Protein AF-A0A6L6XJ07-F1 (afdb_monomer_lite)

Organism: NCBI:txid166486

Structure (mmCIF, N/CA/C/O backbone):
data_AF-A0A6L6XJ07-F1
#
_entry.id   AF-A0A6L6XJ07-F1
#
loop_
_atom_site.group_PDB
_atom_site.id
_atom_site.type_symbol
_atom_site.label_atom_id
_atom_site.label_alt_id
_atom_site.label_comp_id
_atom_site.label_asym_id
_atom_site.label_entity_id
_atom_site.label_seq_id
_atom_site.pdbx_PDB_ins_code
_atom_site.Cartn_x
_atom_site.Cartn_y
_atom_site.Cartn_z
_atom_site.occupancy
_atom_site.B_iso_or_equiv
_atom_site.auth_seq_id
_atom_site.auth_comp_id
_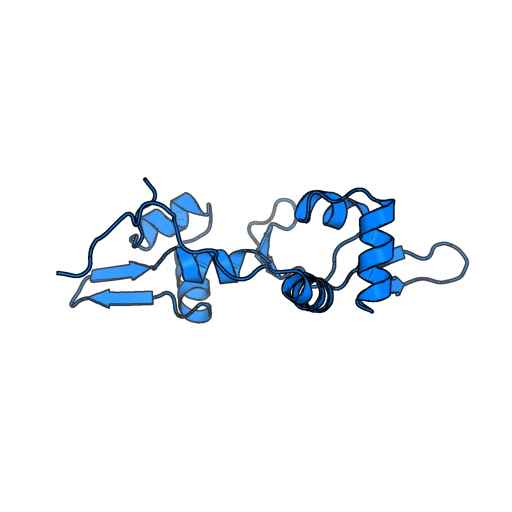atom_site.auth_asym_id
_atom_site.auth_atom_id
_atom_site.pdbx_PDB_model_num
ATOM 1 N N . MET A 1 1 ? 0.645 4.951 22.969 1.00 47.75 1 MET A N 1
ATOM 2 C CA . MET A 1 1 ? 0.101 3.607 22.674 1.00 47.75 1 MET A CA 1
ATOM 3 C C . MET A 1 1 ? -1.119 3.799 21.788 1.00 47.75 1 MET A C 1
ATOM 5 O O . MET A 1 1 ? -1.994 4.566 22.173 1.00 47.75 1 MET A O 1
ATOM 9 N N . MET A 1 2 ? -1.141 3.220 20.587 1.00 60.59 2 MET A N 1
ATOM 10 C CA . MET A 1 2 ? -2.255 3.415 19.653 1.00 60.59 2 MET A CA 1
ATOM 11 C C . MET A 1 2 ? -3.477 2.627 20.133 1.00 60.59 2 MET A C 1
ATOM 13 O O . MET A 1 2 ? -3.365 1.447 20.470 1.00 60.59 2 MET A O 1
ATOM 17 N N . LYS A 1 3 ? -4.639 3.283 20.208 1.00 82.69 3 LYS A N 1
ATOM 18 C CA . LYS A 1 3 ? -5.893 2.615 20.566 1.00 82.69 3 LYS A CA 1
ATOM 19 C C . LYS A 1 3 ? -6.243 1.615 19.461 1.00 82.69 3 LYS A C 1
ATOM 21 O O . LYS A 1 3 ? -6.304 1.984 18.295 1.00 82.69 3 LYS A O 1
ATOM 26 N N . ARG A 1 4 ? -6.499 0.354 19.825 1.00 87.62 4 ARG A N 1
ATOM 27 C CA . ARG A 1 4 ? -6.880 -0.701 18.862 1.00 87.62 4 ARG A CA 1
ATOM 28 C C . ARG A 1 4 ? -8.246 -0.450 18.217 1.00 87.62 4 ARG A C 1
ATOM 30 O O . ARG A 1 4 ? -8.471 -0.869 17.086 1.00 87.62 4 ARG A O 1
ATOM 37 N N . PHE A 1 5 ? -9.131 0.230 18.944 1.00 91.44 5 PHE A N 1
ATOM 38 C CA . PHE A 1 5 ? -10.464 0.618 18.505 1.00 91.44 5 PHE A CA 1
ATOM 39 C C . PHE A 1 5 ? -10.660 2.111 18.731 1.00 91.44 5 PHE A C 1
ATOM 41 O O . PHE A 1 5 ? -10.338 2.620 19.806 1.00 91.44 5 PHE A O 1
ATOM 48 N N . VAL A 1 6 ? -11.223 2.792 17.741 1.00 93.06 6 VAL A N 1
ATOM 49 C CA . VAL A 1 6 ? -11.496 4.234 17.792 1.00 93.06 6 VAL A CA 1
ATOM 50 C C . VAL A 1 6 ? -12.918 4.528 17.332 1.00 93.06 6 VAL A C 1
ATOM 52 O O . VAL A 1 6 ? -13.528 3.734 16.612 1.00 93.06 6 VAL A O 1
ATOM 55 N N . ARG A 1 7 ? -13.462 5.676 17.742 1.00 92.56 7 ARG A N 1
ATOM 56 C CA . ARG A 1 7 ? -14.727 6.186 17.188 1.00 92.56 7 ARG A CA 1
ATOM 57 C C . ARG A 1 7 ? -14.507 6.721 15.771 1.00 92.56 7 ARG A C 1
ATOM 59 O O . ARG A 1 7 ? -13.379 7.009 15.385 1.00 92.56 7 ARG A O 1
ATOM 66 N N . TYR A 1 8 ? -15.588 6.869 15.010 1.00 91.25 8 TYR A N 1
ATOM 67 C CA . TYR A 1 8 ? -15.529 7.324 13.615 1.00 91.25 8 TYR A CA 1
ATOM 68 C C . TYR A 1 8 ? -14.881 8.703 13.477 1.00 91.25 8 TYR A C 1
ATOM 70 O O . TYR A 1 8 ? -13.982 8.867 12.661 1.00 91.25 8 TYR A O 1
ATOM 78 N N . GLU A 1 9 ? -15.265 9.646 14.334 1.00 90.31 9 GLU A N 1
ATOM 79 C CA . GLU A 1 9 ? -14.695 10.995 14.373 1.00 90.31 9 GLU A CA 1
ATOM 80 C C . GLU A 1 9 ? -13.186 10.987 14.681 1.00 90.31 9 GLU A C 1
ATOM 82 O O . GLU A 1 9 ? -12.403 11.649 14.005 1.00 90.31 9 GLU A O 1
ATOM 87 N N . GLU A 1 10 ? -12.752 10.169 15.646 1.00 90.38 10 GLU A N 1
ATOM 88 C CA . GLU A 1 10 ? -11.333 10.031 16.006 1.00 90.38 10 GLU A CA 1
ATOM 89 C C . GLU A 1 10 ? -10.529 9.394 14.857 1.00 90.38 10 GLU A C 1
ATOM 91 O O . GLU A 1 10 ? -9.417 9.830 14.562 1.00 90.38 10 GLU A O 1
ATOM 96 N N . ALA A 1 11 ? -11.110 8.421 14.142 1.00 88.44 11 ALA A N 1
ATOM 97 C CA . ALA A 1 11 ? -10.506 7.847 12.940 1.00 88.44 11 ALA A CA 1
ATOM 98 C C . ALA A 1 11 ? -10.403 8.878 11.801 1.00 88.44 11 ALA A C 1
ATOM 100 O O . ALA A 1 11 ? -9.357 9.001 11.168 1.00 88.44 11 ALA A O 1
ATOM 101 N N . ALA A 1 12 ? -11.466 9.645 11.552 1.00 88.69 12 ALA A N 1
ATOM 102 C CA . ALA A 1 12 ? -11.503 10.683 10.523 1.00 88.69 12 ALA A CA 1
ATOM 103 C C . ALA A 1 12 ? -10.404 11.737 10.745 1.00 88.69 12 ALA A C 1
ATOM 105 O O . ALA A 1 12 ? -9.657 12.067 9.821 1.00 88.69 12 ALA A O 1
ATOM 106 N N . GLN A 1 13 ? -10.247 12.195 11.991 1.00 87.38 13 GLN A N 1
ATOM 107 C CA . GLN A 1 13 ? -9.188 13.123 12.388 1.00 87.38 13 GLN A CA 1
ATOM 108 C C . GLN A 1 13 ? -7.794 12.516 12.205 1.00 87.38 13 GLN A C 1
ATOM 110 O O . GLN A 1 13 ? -6.920 13.167 11.634 1.00 87.38 13 GLN A O 1
ATOM 115 N N . TYR A 1 14 ? -7.595 11.267 12.636 1.00 84.88 14 TYR A N 1
ATOM 116 C CA . TYR A 1 14 ? -6.306 10.581 12.533 1.00 84.88 14 TYR A CA 1
ATOM 117 C C . TYR A 1 14 ? -5.835 10.419 11.081 1.00 84.88 14 TYR A C 1
ATOM 119 O O . TYR A 1 14 ? -4.694 10.741 10.756 1.00 84.88 14 TYR A O 1
ATOM 127 N N . PHE A 1 15 ? -6.723 9.971 10.190 1.00 81.56 15 PHE A N 1
ATOM 128 C CA . PHE A 1 15 ? -6.400 9.778 8.773 1.00 81.56 15 PHE A CA 1
ATOM 129 C C . PHE A 1 15 ? -6.515 11.068 7.941 1.00 81.56 15 PHE A C 1
ATOM 131 O O . PHE A 1 15 ? -6.153 11.073 6.762 1.00 81.56 15 PHE A O 1
ATOM 138 N N . GLY A 1 16 ? -7.011 12.164 8.527 1.00 84.62 16 GLY A N 1
ATOM 139 C CA . GLY A 1 16 ? -7.206 13.442 7.842 1.00 84.62 16 GLY A CA 1
ATOM 140 C C . GLY A 1 16 ? -8.198 13.354 6.677 1.00 84.62 16 GLY A C 1
ATOM 141 O O . GLY A 1 16 ? -7.986 13.989 5.637 1.00 84.62 16 GLY A O 1
ATOM 142 N N . ILE A 1 17 ? -9.246 12.538 6.823 1.00 84.50 17 ILE A N 1
ATOM 143 C CA . ILE A 1 17 ? -10.290 12.332 5.811 1.00 84.50 17 ILE A CA 1
ATOM 144 C C . ILE A 1 17 ? -11.687 12.516 6.396 1.00 84.50 17 ILE A C 1
ATOM 146 O O . ILE A 1 17 ? -11.877 12.455 7.602 1.00 84.50 17 ILE A O 1
ATOM 150 N N . ASP A 1 18 ? -12.668 12.733 5.521 1.00 88.69 18 ASP A N 1
ATOM 151 C CA . ASP A 1 18 ? -14.070 12.885 5.910 1.00 88.69 18 ASP A CA 1
ATOM 152 C C . ASP A 1 18 ? -14.620 11.639 6.629 1.00 88.69 18 ASP A C 1
ATOM 154 O O . ASP A 1 18 ? -14.283 10.504 6.273 1.00 88.69 18 ASP A O 1
ATOM 158 N N . GLU A 1 19 ? -15.510 11.843 7.605 1.00 87.81 19 GLU A N 1
ATOM 159 C CA . GLU A 1 19 ? -16.090 10.753 8.397 1.00 87.81 19 GLU A CA 1
ATOM 160 C C . GLU A 1 19 ? -16.918 9.781 7.537 1.00 87.81 19 GLU A C 1
ATOM 162 O O . GLU A 1 19 ? -16.866 8.563 7.711 1.00 87.81 19 GLU A O 1
ATOM 167 N N . THR A 1 20 ? -17.634 10.278 6.530 1.00 89.75 20 THR A N 1
ATOM 168 C CA . THR A 1 20 ? -18.376 9.414 5.599 1.00 89.75 20 THR A CA 1
ATOM 169 C C . THR A 1 20 ? -17.422 8.480 4.862 1.00 89.75 20 THR A C 1
ATOM 171 O O . THR A 1 20 ? -17.708 7.296 4.658 1.00 89.75 20 THR A O 1
ATOM 174 N N . LEU A 1 21 ? -16.260 9.013 4.486 1.00 87.00 21 LEU A N 1
ATOM 175 C CA . LEU A 1 21 ? -15.250 8.293 3.732 1.00 87.00 21 LEU A CA 1
ATOM 176 C C . LEU A 1 21 ? -14.511 7.268 4.604 1.00 87.00 21 LEU A C 1
ATOM 178 O O . LEU A 1 21 ? -14.326 6.132 4.164 1.00 87.00 21 LEU A O 1
ATOM 182 N N . ILE A 1 22 ? -14.155 7.616 5.849 1.00 90.19 22 ILE A N 1
ATOM 183 C CA . ILE A 1 22 ? -13.524 6.660 6.773 1.00 90.19 22 ILE A CA 1
ATOM 184 C C . ILE A 1 22 ? -14.462 5.498 7.097 1.00 90.19 22 ILE A C 1
ATOM 186 O O . ILE A 1 22 ? -14.027 4.350 7.132 1.00 90.19 22 ILE A O 1
ATOM 190 N N . VAL A 1 23 ? -15.763 5.763 7.251 1.00 91.00 23 VAL A N 1
ATOM 191 C CA . VAL A 1 23 ? -16.763 4.714 7.483 1.00 91.00 23 VAL A CA 1
ATOM 192 C C . VAL A 1 23 ? -16.909 3.814 6.259 1.00 91.00 23 VAL A C 1
ATOM 194 O O . VAL A 1 23 ? -17.028 2.598 6.411 1.00 91.00 23 VAL A O 1
ATOM 197 N N . ALA A 1 24 ? -16.883 4.371 5.046 1.00 88.94 24 ALA A N 1
ATOM 198 C CA . ALA A 1 24 ? -16.917 3.578 3.819 1.00 88.94 24 ALA A CA 1
ATOM 199 C C . ALA A 1 24 ? -15.694 2.650 3.704 1.00 88.94 24 ALA A C 1
ATOM 201 O O . ALA A 1 24 ? -15.860 1.459 3.433 1.00 88.94 24 ALA A O 1
ATOM 202 N N . TYR A 1 25 ? -14.487 3.155 3.978 1.00 88.62 25 TYR A N 1
ATOM 203 C CA . TYR A 1 25 ? -13.275 2.330 3.983 1.00 88.62 25 TYR A CA 1
ATOM 204 C C . TYR A 1 25 ? -13.273 1.295 5.097 1.00 88.62 25 TYR A C 1
ATOM 206 O O . TYR A 1 25 ? -12.959 0.140 4.838 1.00 88.62 25 TYR A O 1
ATOM 214 N N . ALA A 1 26 ? -13.700 1.657 6.306 1.00 90.44 26 ALA A N 1
ATOM 215 C CA . ALA A 1 26 ? -13.804 0.710 7.406 1.00 90.44 26 ALA A CA 1
ATOM 216 C C . ALA A 1 26 ? -14.793 -0.420 7.093 1.00 90.44 26 ALA A C 1
ATOM 218 O O . ALA A 1 26 ? -14.529 -1.570 7.431 1.00 90.44 26 ALA A O 1
ATOM 219 N N . LYS A 1 27 ? -15.910 -0.127 6.412 1.00 90.06 27 LYS A N 1
ATOM 220 C CA . LYS A 1 27 ? -16.837 -1.165 5.933 1.00 90.06 27 LYS A CA 1
ATOM 221 C C . LYS A 1 27 ? -16.179 -2.074 4.896 1.00 90.06 27 LYS A C 1
ATOM 223 O O . LYS A 1 27 ? -16.293 -3.287 5.019 1.00 90.06 27 LYS A O 1
ATOM 228 N N . ALA A 1 28 ? -15.483 -1.503 3.912 1.00 86.38 28 ALA A N 1
ATOM 229 C CA . ALA A 1 28 ? -14.779 -2.271 2.882 1.00 86.38 28 ALA A CA 1
ATOM 230 C C . ALA A 1 28 ? -13.660 -3.153 3.466 1.00 86.38 28 ALA A C 1
ATOM 232 O O . ALA A 1 28 ? -13.464 -4.277 3.020 1.00 86.38 28 ALA A O 1
ATOM 233 N N . ALA A 1 29 ? -12.979 -2.663 4.501 1.00 87.94 29 ALA A N 1
ATOM 234 C CA . ALA A 1 29 ? -11.929 -3.367 5.227 1.00 87.94 29 ALA A CA 1
ATOM 235 C C . ALA A 1 29 ? -12.452 -4.423 6.221 1.00 87.94 29 ALA A C 1
ATOM 237 O O . ALA A 1 29 ? -11.655 -5.092 6.872 1.00 87.94 29 ALA A O 1
ATOM 238 N N . GLY A 1 30 ? -13.774 -4.536 6.421 1.00 91.06 30 GLY A N 1
ATOM 239 C CA . GLY A 1 30 ? -14.341 -5.385 7.477 1.00 91.06 30 GLY A CA 1
ATOM 240 C C . GLY A 1 30 ? -13.961 -4.932 8.896 1.00 91.06 30 GLY A C 1
ATOM 241 O O . GLY A 1 30 ? -13.959 -5.729 9.829 1.00 91.06 30 GLY A O 1
ATOM 242 N N . ALA A 1 31 ? -13.625 -3.653 9.067 1.00 93.06 31 ALA A N 1
ATOM 243 C CA . ALA A 1 31 ? -13.059 -3.082 10.285 1.00 93.06 31 ALA A CA 1
ATOM 244 C C . ALA A 1 31 ? -14.103 -2.457 11.231 1.00 93.06 31 ALA A C 1
ATOM 246 O O . ALA A 1 31 ? -13.730 -1.897 12.263 1.00 93.06 31 ALA A O 1
ATOM 247 N N . VAL A 1 32 ? -15.396 -2.491 10.889 1.00 92.81 32 VAL A N 1
ATOM 248 C CA . VAL A 1 32 ? -16.470 -1.873 11.686 1.00 92.81 32 VAL A CA 1
ATOM 249 C C . VAL A 1 32 ? -16.966 -2.828 12.767 1.00 92.81 32 VAL A C 1
ATOM 251 O O . VAL A 1 32 ? -17.415 -3.931 12.474 1.00 92.81 32 VAL A O 1
ATOM 254 N N . TYR A 1 33 ? -16.967 -2.357 14.013 1.00 90.12 33 TYR A N 1
ATOM 255 C CA . TYR A 1 33 ? -17.469 -3.086 15.173 1.00 90.12 33 TYR A CA 1
ATOM 256 C C . TYR A 1 33 ? -18.610 -2.307 15.822 1.00 90.12 33 TYR A C 1
ATOM 258 O O . TYR A 1 33 ? -18.477 -1.122 16.135 1.00 90.12 33 TYR A O 1
ATOM 266 N N . GLN A 1 34 ? -19.734 -2.982 16.055 1.00 86.69 34 GLN A N 1
ATOM 267 C CA . GLN A 1 34 ? -20.870 -2.419 16.776 1.00 86.69 34 GLN A CA 1
ATOM 268 C C . GLN A 1 34 ? -21.044 -3.146 18.108 1.00 86.69 34 GLN A C 1
ATOM 270 O O . GLN A 1 34 ? -21.344 -4.336 18.139 1.00 86.69 34 GLN A O 1
ATOM 275 N N . LEU A 1 35 ? -20.876 -2.418 19.212 1.00 82.00 35 LEU A N 1
ATOM 276 C CA . LEU A 1 35 ? -21.169 -2.898 20.560 1.00 82.00 35 LEU A CA 1
ATOM 277 C C . LEU A 1 35 ? -22.389 -2.138 21.081 1.00 82.00 35 LEU A C 1
ATOM 279 O O . LEU A 1 35 ? -22.286 -0.979 21.487 1.00 82.00 35 LEU A O 1
ATOM 283 N N . SER A 1 36 ? -23.558 -2.786 21.066 1.00 85.44 36 SER A N 1
ATOM 284 C CA . SER A 1 36 ? -24.835 -2.167 21.447 1.00 85.44 36 SER A CA 1
ATOM 285 C C . SER A 1 36 ? -25.104 -0.881 20.636 1.00 85.44 36 SER A C 1
ATOM 287 O O . SER A 1 36 ? -25.321 -0.954 19.422 1.00 85.44 36 SER A O 1
ATOM 289 N N . LYS A 1 37 ? -25.058 0.296 21.279 1.00 80.94 37 LYS A N 1
ATOM 290 C CA . LYS A 1 37 ? -25.228 1.626 20.663 1.00 80.94 37 LYS A CA 1
ATOM 291 C C . LYS A 1 37 ? -23.911 2.298 20.246 1.00 80.94 37 LYS A C 1
ATOM 293 O O . LYS A 1 37 ? -23.941 3.389 19.682 1.00 80.94 37 LYS A O 1
ATOM 298 N N . ILE A 1 38 ? -22.760 1.688 20.527 1.00 81.69 38 ILE A N 1
ATOM 299 C CA . ILE A 1 38 ? -21.434 2.252 20.246 1.00 81.69 38 ILE A CA 1
ATOM 300 C C . ILE A 1 38 ? -20.902 1.658 18.940 1.00 81.69 38 ILE A C 1
ATOM 302 O O . ILE A 1 38 ? -20.900 0.441 18.760 1.00 81.69 38 ILE A O 1
ATOM 306 N N . ARG A 1 39 ? -20.432 2.522 18.036 1.00 86.25 39 ARG A N 1
ATOM 307 C CA . ARG A 1 39 ? -19.778 2.132 16.781 1.00 86.25 39 ARG A CA 1
ATOM 308 C C . ARG A 1 39 ? -18.297 2.476 16.847 1.00 86.25 39 ARG A C 1
ATOM 310 O O . ARG A 1 39 ? -17.941 3.596 17.215 1.00 86.25 39 ARG A O 1
ATOM 317 N N . LEU A 1 40 ? -17.463 1.501 16.516 1.00 92.50 40 LEU A N 1
ATOM 318 C CA . LEU A 1 40 ? -16.011 1.580 16.577 1.00 92.50 40 LEU A CA 1
ATOM 319 C C . LEU A 1 40 ? -15.404 1.070 15.272 1.00 92.50 40 LEU A C 1
ATOM 321 O O . LEU A 1 40 ? -16.011 0.273 14.557 1.00 92.50 40 LEU A O 1
ATOM 325 N N . ILE A 1 41 ? -14.185 1.511 14.990 1.00 92.88 41 ILE A N 1
ATOM 326 C CA . ILE A 1 41 ? -13.345 1.000 13.910 1.00 92.88 41 ILE A CA 1
ATOM 327 C C . ILE A 1 41 ? -12.121 0.352 14.543 1.00 92.88 41 ILE A C 1
ATOM 329 O O . ILE A 1 41 ? -11.444 0.986 15.356 1.00 92.88 41 ILE A O 1
ATOM 333 N N . LYS A 1 42 ? -11.840 -0.902 14.181 1.00 93.06 42 LYS A N 1
ATOM 334 C CA . LYS A 1 42 ? -10.565 -1.548 14.501 1.00 93.06 42 LYS A CA 1
ATOM 335 C C . LYS A 1 42 ? -9.500 -0.991 13.557 1.00 93.06 42 LYS A C 1
ATOM 337 O O . LYS A 1 42 ? -9.664 -1.070 12.345 1.00 93.06 42 LYS A O 1
ATOM 342 N N . ILE A 1 43 ? -8.436 -0.417 14.111 1.00 88.94 43 ILE A N 1
ATOM 343 C CA . ILE A 1 43 ? -7.449 0.334 13.321 1.00 88.94 43 ILE A CA 1
ATOM 344 C C . ILE A 1 43 ? -6.649 -0.570 12.376 1.00 88.94 43 ILE A C 1
ATOM 346 O O . ILE A 1 43 ? -6.542 -0.257 11.201 1.00 88.94 43 ILE A O 1
ATOM 350 N N . GLU A 1 44 ? -6.164 -1.715 12.855 1.00 88.69 44 GLU A N 1
ATOM 351 C CA . GLU A 1 44 ? -5.270 -2.607 12.096 1.00 88.69 44 GLU A CA 1
ATOM 352 C C . GLU A 1 44 ? -5.841 -3.038 10.719 1.00 88.69 44 GLU A C 1
ATOM 354 O O . GLU A 1 44 ? -5.202 -2.743 9.711 1.00 88.69 44 GLU A O 1
ATOM 359 N N . PRO A 1 45 ? -7.060 -3.613 10.598 1.00 86.50 45 PRO A N 1
ATOM 360 C CA . PRO A 1 45 ? -7.599 -3.976 9.281 1.00 86.50 45 PRO A CA 1
ATOM 361 C C . PRO A 1 45 ? -7.842 -2.770 8.366 1.00 86.50 45 PRO A C 1
ATOM 363 O O . PRO A 1 45 ? -7.753 -2.877 7.143 1.00 86.50 45 PRO A O 1
ATOM 366 N N . LEU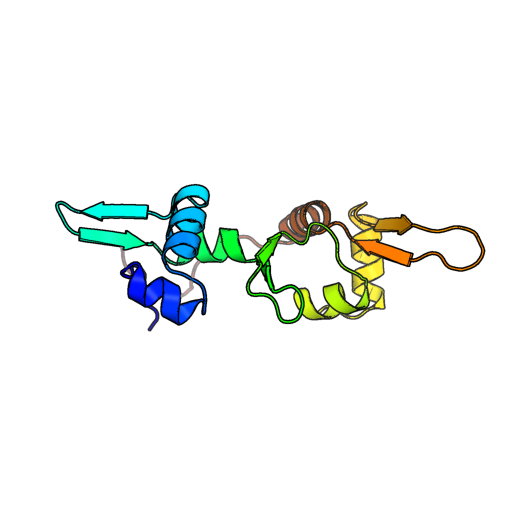 A 1 46 ? -8.169 -1.614 8.950 1.00 87.81 46 LEU A N 1
ATOM 367 C CA . LEU A 1 46 ? -8.348 -0.382 8.194 1.00 87.81 46 LEU A CA 1
ATOM 368 C C . LEU A 1 46 ? -7.006 0.126 7.651 1.00 87.81 46 LEU A C 1
ATOM 370 O O . LEU A 1 46 ? -6.940 0.491 6.482 1.00 87.81 46 LEU A O 1
ATOM 374 N N . GLU A 1 47 ? -5.941 0.123 8.451 1.00 84.44 47 GLU A N 1
ATOM 375 C CA . GLU A 1 47 ? -4.590 0.487 8.007 1.00 84.44 47 GLU A CA 1
ATOM 376 C C . GLU A 1 47 ? -4.100 -0.440 6.896 1.00 84.44 47 GLU A C 1
ATOM 378 O O . GLU A 1 47 ? -3.636 0.043 5.861 1.00 84.44 47 GLU A O 1
ATOM 383 N N . ASP A 1 48 ? -4.294 -1.750 7.052 1.00 83.19 48 ASP A N 1
ATOM 384 C CA . ASP A 1 48 ? -3.945 -2.735 6.028 1.00 83.19 48 ASP A CA 1
ATOM 385 C C . ASP A 1 48 ? -4.686 -2.493 4.710 1.00 83.19 48 ASP A C 1
ATOM 387 O O . ASP A 1 48 ? -4.104 -2.610 3.630 1.00 83.19 48 ASP A O 1
ATOM 391 N N . TYR A 1 49 ? -5.962 -2.109 4.777 1.00 83.31 49 TYR A N 1
ATOM 392 C CA . TYR A 1 49 ? -6.742 -1.740 3.599 1.00 83.31 49 TYR A CA 1
ATOM 393 C C . TYR A 1 49 ? -6.268 -0.413 2.984 1.00 83.31 49 TYR A C 1
ATOM 395 O O . TYR A 1 49 ? -6.188 -0.261 1.761 1.00 83.31 49 TYR A O 1
ATOM 403 N N . MET A 1 50 ? -5.931 0.563 3.829 1.00 79.81 50 MET A N 1
ATOM 404 C CA . MET A 1 50 ? -5.523 1.901 3.411 1.00 79.81 50 MET A CA 1
ATOM 405 C C . MET A 1 50 ? -4.056 1.988 2.970 1.00 79.81 50 MET A C 1
ATOM 407 O O . MET A 1 50 ? -3.697 2.978 2.336 1.00 79.81 50 MET A O 1
ATOM 411 N N . LYS A 1 51 ? -3.216 0.969 3.207 1.00 75.69 51 LYS A N 1
ATOM 412 C CA . LYS A 1 51 ? -1.776 0.991 2.870 1.00 75.69 51 LYS A CA 1
ATOM 413 C C . LYS A 1 51 ? -1.482 1.293 1.395 1.00 75.69 51 LYS A C 1
ATOM 415 O O . LYS A 1 51 ? -0.452 1.877 1.069 1.00 75.69 51 LYS A O 1
ATOM 420 N N . HIS A 1 52 ? -2.410 0.952 0.497 1.00 66.44 52 HIS A N 1
ATOM 421 C CA . HIS A 1 52 ? -2.304 1.229 -0.941 1.00 66.44 52 HIS A CA 1
ATOM 422 C C . HIS A 1 52 ? -3.087 2.469 -1.402 1.00 66.44 52 HIS A C 1
ATOM 424 O O . HIS A 1 52 ? -3.058 2.816 -2.589 1.00 66.44 52 HIS A O 1
ATOM 430 N N . LEU A 1 53 ? -3.798 3.145 -0.497 1.00 68.44 53 LEU A N 1
ATOM 431 C CA . LEU A 1 53 ? -4.526 4.374 -0.783 1.00 68.44 53 LEU A CA 1
ATOM 432 C C . LEU A 1 53 ? -3.579 5.568 -0.673 1.00 68.44 53 LEU A C 1
ATOM 434 O O . LEU A 1 53 ? -3.102 5.921 0.398 1.00 68.44 53 LEU A O 1
ATOM 438 N N . THR A 1 54 ? -3.325 6.230 -1.797 1.00 62.81 54 THR A N 1
ATOM 439 C CA . THR A 1 54 ? -2.487 7.435 -1.841 1.00 62.81 54 THR A CA 1
ATOM 440 C C . THR A 1 54 ? -3.335 8.651 -2.174 1.00 62.81 54 THR A C 1
ATOM 442 O O . THR A 1 54 ? -4.213 8.604 -3.041 1.00 62.81 54 THR A O 1
ATOM 445 N N . LYS A 1 55 ? -3.069 9.764 -1.485 1.00 61.16 55 LYS A N 1
ATOM 446 C CA . LYS A 1 55 ? -3.724 11.047 -1.749 1.00 61.16 55 LYS A CA 1
ATOM 447 C C . LYS A 1 55 ? -3.220 11.613 -3.074 1.00 61.16 55 LYS A C 1
ATOM 449 O O . LYS A 1 55 ? -2.013 11.736 -3.282 1.00 61.16 55 LYS A O 1
ATOM 454 N N . VAL A 1 56 ? -4.133 11.955 -3.980 1.00 54.03 56 VAL A N 1
ATOM 455 C CA . VAL A 1 56 ? -3.766 12.478 -5.303 1.00 54.03 56 VAL A CA 1
ATOM 456 C C . VAL A 1 56 ? -3.813 14.005 -5.319 1.00 54.03 56 VAL A C 1
ATOM 458 O O . VAL A 1 56 ? -4.880 14.627 -5.292 1.00 54.03 56 VAL A O 1
ATOM 461 N N . GLY A 1 57 ? -2.628 14.615 -5.423 1.00 60.28 57 GLY A N 1
ATOM 462 C CA . GLY A 1 57 ? -2.459 16.060 -5.584 1.00 60.28 57 GLY A CA 1
ATOM 463 C C . GLY A 1 57 ? -3.018 16.868 -4.407 1.00 60.28 57 GLY A C 1
ATOM 464 O O . GLY A 1 57 ? -2.861 16.492 -3.250 1.00 60.28 57 GLY A O 1
ATOM 465 N N . ARG A 1 58 ? -3.680 17.995 -4.705 1.00 51.41 58 ARG A N 1
ATOM 466 C CA . ARG A 1 58 ? -4.352 18.845 -3.699 1.00 51.41 58 ARG A CA 1
ATOM 467 C C . ARG A 1 58 ? -5.746 18.343 -3.300 1.00 51.41 58 ARG A C 1
ATOM 469 O O . ARG A 1 58 ? -6.350 18.905 -2.394 1.00 51.41 58 ARG A O 1
ATOM 476 N N . SER A 1 59 ? -6.271 17.315 -3.968 1.00 53.16 59 SER A N 1
ATOM 477 C CA . SER A 1 59 ? -7.602 16.781 -3.667 1.00 53.16 59 SER A CA 1
ATOM 478 C C . SER A 1 59 ? -7.543 15.772 -2.516 1.00 53.16 59 SER A C 1
ATOM 480 O O . SER A 1 59 ? -6.563 15.048 -2.364 1.00 53.16 59 SER A O 1
ATOM 482 N N . SER A 1 60 ? -8.602 15.687 -1.709 1.00 55.41 60 SER A N 1
ATOM 483 C CA . SER A 1 60 ? -8.778 14.661 -0.666 1.00 55.41 60 SER A CA 1
ATOM 484 C C . SER A 1 60 ? -9.115 13.271 -1.225 1.00 55.41 60 SER A C 1
ATOM 486 O O . SER A 1 60 ? -9.411 12.355 -0.462 1.00 55.41 60 SER A O 1
ATOM 488 N N . LYS A 1 61 ? -9.067 13.084 -2.552 1.00 57.72 61 LYS A N 1
ATOM 489 C CA . LYS A 1 61 ? -9.334 11.791 -3.180 1.00 57.72 61 LYS A CA 1
ATOM 490 C C . LYS A 1 61 ? -8.167 10.845 -2.912 1.00 57.72 61 LYS A C 1
ATOM 492 O O . LYS A 1 61 ? -7.039 11.074 -3.357 1.00 57.72 61 LYS A O 1
ATOM 497 N N . LEU A 1 62 ? -8.475 9.779 -2.188 1.00 60.84 62 LEU A N 1
ATOM 498 C CA . LEU A 1 62 ? -7.609 8.629 -1.998 1.00 60.84 62 LEU A CA 1
ATOM 499 C C . LEU A 1 62 ? -7.855 7.653 -3.149 1.00 60.84 62 LEU A C 1
ATOM 501 O O . LEU A 1 62 ? -8.984 7.222 -3.369 1.00 60.84 62 LEU A O 1
ATOM 505 N N . ILE A 1 63 ? -6.809 7.344 -3.912 1.00 63.41 63 ILE A N 1
ATOM 506 C CA . ILE A 1 63 ? -6.871 6.358 -4.995 1.00 63.41 63 ILE A CA 1
ATOM 507 C C . ILE A 1 63 ? -5.997 5.177 -4.601 1.00 63.41 63 ILE A C 1
ATOM 509 O O . ILE A 1 63 ? -4.860 5.365 -4.167 1.00 63.41 63 ILE A O 1
ATOM 513 N N . GLN A 1 64 ? -6.512 3.962 -4.790 1.00 66.44 64 GLN A N 1
ATOM 514 C CA . GLN A 1 64 ? -5.696 2.759 -4.700 1.00 66.44 64 GLN A CA 1
ATOM 515 C C . GLN A 1 64 ? -4.696 2.769 -5.856 1.00 66.44 64 GLN A C 1
ATOM 517 O O . GLN A 1 64 ? -5.057 2.536 -7.017 1.00 66.44 64 GLN A O 1
ATOM 522 N N . ARG A 1 65 ? -3.433 3.083 -5.565 1.00 74.12 65 ARG A N 1
ATOM 523 C CA . ARG A 1 65 ? -2.387 3.033 -6.584 1.00 74.12 65 ARG A CA 1
ATOM 524 C C . ARG A 1 65 ? -2.068 1.575 -6.872 1.00 74.12 65 ARG A C 1
ATOM 526 O O . ARG A 1 65 ? -1.421 0.911 -6.083 1.00 74.12 65 ARG A O 1
ATOM 533 N N . LYS A 1 66 ? -2.507 1.088 -8.032 1.00 85.38 66 LYS A N 1
ATOM 534 C CA . LYS A 1 66 ? -2.147 -0.253 -8.528 1.00 85.38 66 LYS A CA 1
ATOM 535 C C . LYS A 1 66 ? -0.747 -0.296 -9.141 1.00 85.38 66 LYS A C 1
ATOM 537 O O . LYS A 1 66 ? -0.146 -1.358 -9.248 1.00 85.38 66 LYS A O 1
ATOM 542 N N . PHE A 1 67 ? -0.242 0.865 -9.554 1.00 89.88 67 PHE A N 1
ATOM 543 C CA . PHE A 1 67 ? 1.047 1.011 -10.210 1.00 89.88 67 PHE A CA 1
ATOM 544 C C . PHE A 1 67 ? 1.829 2.176 -9.618 1.00 89.88 67 PHE A C 1
ATOM 546 O O . PHE A 1 67 ? 1.256 3.224 -9.309 1.00 89.88 67 PHE A O 1
ATOM 553 N N . VAL A 1 68 ? 3.146 2.014 -9.547 1.00 91.69 68 VAL A N 1
ATOM 554 C CA . VAL A 1 68 ? 4.087 3.064 -9.144 1.00 91.69 68 VAL A CA 1
ATOM 555 C C . VAL A 1 68 ? 5.210 3.197 -10.155 1.00 91.69 68 VAL A C 1
ATOM 557 O O . VAL A 1 68 ? 5.542 2.252 -10.874 1.00 91.69 68 VAL A O 1
ATOM 560 N N . ARG A 1 69 ? 5.829 4.376 -10.217 1.00 92.44 69 ARG A N 1
ATOM 561 C CA . ARG A 1 69 ? 7.109 4.515 -10.923 1.00 92.44 69 ARG A CA 1
ATOM 562 C C . ARG A 1 69 ? 8.236 3.946 -10.076 1.00 92.44 69 ARG A C 1
ATOM 564 O O . ARG A 1 69 ? 8.147 3.913 -8.854 1.00 92.44 69 ARG A O 1
ATOM 571 N N . VAL A 1 70 ? 9.346 3.606 -10.731 1.00 91.94 70 VAL A N 1
ATOM 572 C CA . VAL A 1 70 ? 10.553 3.093 -10.062 1.00 91.94 70 VAL A CA 1
ATOM 573 C C . VAL A 1 70 ? 10.966 3.966 -8.871 1.00 91.94 70 VAL A C 1
ATOM 575 O O . VAL A 1 70 ? 11.158 3.436 -7.789 1.00 91.94 70 VAL A O 1
ATOM 578 N N . GLY A 1 71 ? 11.055 5.290 -9.044 1.00 90.12 71 GLY A N 1
ATOM 579 C CA . GLY A 1 71 ? 11.482 6.189 -7.962 1.00 90.12 71 GLY A CA 1
ATOM 580 C C . GLY A 1 71 ? 10.500 6.289 -6.788 1.00 90.12 71 GLY A C 1
ATOM 581 O O . GLY A 1 71 ? 10.913 6.533 -5.663 1.00 90.12 71 GLY A O 1
ATOM 582 N N . GLU A 1 72 ? 9.204 6.077 -7.022 1.00 89.81 72 GLU A N 1
ATOM 583 C CA . GLU A 1 72 ? 8.217 6.032 -5.937 1.00 89.81 72 GLU A CA 1
ATOM 584 C C . GLU A 1 72 ? 8.306 4.694 -5.198 1.00 89.81 72 GLU A C 1
ATOM 586 O O . GLU A 1 72 ? 8.323 4.666 -3.973 1.00 89.81 72 GLU A O 1
ATOM 591 N N . GLY A 1 73 ? 8.440 3.588 -5.934 1.00 91.50 73 GLY A N 1
ATOM 592 C CA . GLY A 1 73 ? 8.586 2.266 -5.333 1.00 91.50 73 GLY A CA 1
ATOM 593 C C . GLY A 1 73 ? 9.854 2.128 -4.486 1.00 91.50 73 GLY A C 1
ATOM 594 O O . GLY A 1 73 ? 9.801 1.542 -3.411 1.00 91.50 73 GLY A O 1
ATOM 595 N N . THR A 1 74 ? 10.967 2.762 -4.874 1.00 92.06 74 THR A N 1
ATOM 596 C CA . THR A 1 74 ? 12.174 2.783 -4.026 1.00 92.06 74 THR A CA 1
ATOM 597 C C . THR A 1 74 ? 11.940 3.444 -2.670 1.00 92.06 74 THR A C 1
ATOM 599 O O . THR A 1 74 ? 12.549 3.030 -1.690 1.00 92.06 74 THR A O 1
ATOM 602 N N . LEU A 1 75 ? 11.055 4.446 -2.600 1.00 88.25 75 LEU A N 1
ATOM 603 C CA . LEU A 1 75 ? 10.694 5.111 -1.346 1.00 88.25 75 LEU A CA 1
ATOM 604 C C . LEU A 1 75 ? 9.729 4.258 -0.519 1.00 88.25 75 LEU A C 1
ATOM 606 O O . LEU A 1 75 ? 9.934 4.114 0.679 1.00 88.25 75 LEU A O 1
ATOM 610 N N . ILE A 1 76 ? 8.711 3.672 -1.160 1.00 88.88 76 ILE A N 1
ATOM 611 C CA . ILE A 1 76 ? 7.682 2.860 -0.488 1.00 88.88 76 ILE A CA 1
ATOM 612 C C . ILE A 1 76 ? 8.302 1.647 0.209 1.00 88.88 76 ILE A C 1
ATOM 614 O O . ILE A 1 76 ? 7.998 1.386 1.367 1.00 88.88 76 ILE A O 1
ATOM 618 N N . TYR A 1 77 ? 9.190 0.931 -0.481 1.00 89.50 77 TYR A N 1
ATOM 619 C CA . TYR A 1 77 ? 9.801 -0.284 0.061 1.00 89.50 77 TYR A CA 1
ATOM 620 C C . TYR A 1 77 ? 11.133 -0.029 0.768 1.00 89.50 77 TYR A C 1
ATOM 622 O O . TYR A 1 77 ? 11.702 -0.956 1.331 1.00 89.50 77 TYR A O 1
ATOM 630 N N . ASN A 1 78 ? 11.645 1.207 0.733 1.00 92.00 78 ASN A N 1
ATOM 631 C CA . ASN A 1 78 ? 12.981 1.554 1.221 1.00 92.00 78 ASN A CA 1
ATOM 632 C C . ASN A 1 78 ? 14.089 0.655 0.622 1.00 92.00 78 ASN A C 1
ATOM 634 O O . ASN A 1 78 ? 14.979 0.164 1.315 1.00 92.00 78 ASN A O 1
ATOM 638 N N . ILE A 1 79 ? 14.017 0.411 -0.690 1.00 93.38 79 ILE A N 1
ATOM 639 C CA . ILE A 1 79 ? 14.936 -0.463 -1.435 1.00 93.38 79 ILE A CA 1
ATOM 640 C C . ILE A 1 79 ? 15.675 0.367 -2.484 1.00 93.38 79 ILE A C 1
ATOM 642 O O . ILE A 1 79 ? 15.077 1.159 -3.213 1.00 93.38 79 ILE A O 1
ATOM 646 N N . GLY A 1 80 ? 16.987 0.145 -2.610 1.00 95.50 80 GLY A N 1
ATOM 647 C CA . GLY A 1 80 ? 17.820 0.818 -3.605 1.00 95.50 80 GLY A CA 1
ATOM 648 C C . GLY A 1 80 ? 17.332 0.596 -5.043 1.00 95.50 80 GLY A C 1
ATOM 649 O O . GLY A 1 80 ? 16.917 -0.502 -5.415 1.00 95.50 80 GLY A O 1
ATOM 650 N N . ARG A 1 81 ? 17.429 1.633 -5.886 1.00 95.25 81 ARG A N 1
ATOM 651 C CA . ARG A 1 81 ? 16.866 1.661 -7.250 1.00 95.25 81 ARG A CA 1
ATOM 652 C C . ARG A 1 81 ? 17.174 0.430 -8.096 1.00 95.25 81 ARG A C 1
ATOM 654 O O . ARG A 1 81 ? 16.260 -0.128 -8.695 1.00 95.25 81 ARG A O 1
ATOM 661 N N . ASN A 1 82 ? 18.439 0.027 -8.169 1.00 96.19 82 ASN A N 1
ATOM 662 C CA . ASN A 1 82 ? 18.838 -1.112 -8.999 1.00 96.19 82 ASN A CA 1
ATOM 663 C C . ASN A 1 82 ? 18.215 -2.407 -8.477 1.00 96.19 82 ASN A C 1
ATOM 665 O O . ASN A 1 82 ? 17.575 -3.131 -9.237 1.00 96.19 82 ASN A O 1
ATOM 669 N N . ARG A 1 83 ? 18.296 -2.625 -7.160 1.00 96.62 83 ARG A N 1
ATOM 670 C CA . ARG A 1 83 ? 17.756 -3.822 -6.521 1.00 96.62 83 ARG A CA 1
ATOM 671 C C . ARG A 1 83 ? 16.238 -3.911 -6.650 1.00 96.62 83 ARG A C 1
ATOM 673 O O . ARG A 1 83 ? 15.709 -4.974 -6.950 1.00 96.62 83 ARG A O 1
ATOM 680 N N . PHE A 1 84 ? 15.542 -2.789 -6.495 1.00 96.38 84 PHE A N 1
ATOM 681 C CA . PHE A 1 84 ? 14.096 -2.721 -6.675 1.00 96.38 84 PHE A CA 1
ATOM 682 C C . PHE A 1 84 ? 13.675 -3.100 -8.103 1.00 96.38 84 PHE A C 1
ATOM 684 O O . PHE A 1 84 ? 12.750 -3.886 -8.281 1.00 96.38 84 PHE A O 1
ATOM 691 N N . ILE A 1 85 ? 14.385 -2.607 -9.128 1.00 95.00 85 ILE A N 1
ATOM 692 C CA . ILE A 1 85 ? 14.114 -2.975 -10.528 1.00 95.00 85 ILE A CA 1
ATOM 693 C C . ILE A 1 85 ? 14.350 -4.471 -10.762 1.00 95.00 85 ILE A C 1
ATOM 695 O O . ILE A 1 85 ? 13.545 -5.105 -11.439 1.00 95.00 85 ILE A O 1
ATOM 699 N N . GLU A 1 86 ? 15.447 -5.028 -10.246 1.00 96.88 86 GLU A N 1
ATOM 700 C CA . GLU A 1 86 ? 15.754 -6.459 -10.371 1.00 96.88 86 GLU A CA 1
ATOM 701 C C . GLU A 1 86 ? 14.648 -7.322 -9.771 1.00 96.88 86 GLU A C 1
ATOM 703 O O . GLU A 1 86 ? 14.121 -8.198 -10.453 1.00 96.88 86 GLU A O 1
ATOM 708 N N . MET A 1 87 ? 14.246 -7.027 -8.534 1.00 97.00 87 MET A N 1
ATOM 709 C CA . MET A 1 87 ? 13.176 -7.762 -7.860 1.00 97.00 87 MET A CA 1
ATOM 710 C C . MET A 1 87 ? 11.839 -7.586 -8.577 1.00 97.00 87 MET A C 1
ATOM 712 O O . MET A 1 87 ? 11.128 -8.560 -8.772 1.00 97.00 87 MET A O 1
ATOM 716 N N . ALA A 1 88 ? 11.520 -6.383 -9.064 1.00 96.69 88 ALA A N 1
ATOM 717 C CA . ALA A 1 88 ? 10.285 -6.159 -9.811 1.00 96.69 88 ALA A CA 1
ATOM 718 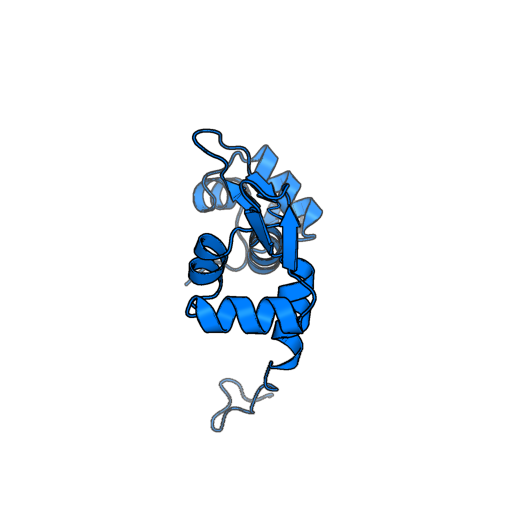C C . ALA A 1 88 ? 10.252 -6.944 -11.128 1.00 96.69 88 ALA A C 1
ATOM 720 O O . ALA A 1 88 ? 9.191 -7.408 -11.543 1.00 96.69 88 ALA A O 1
ATOM 721 N N . ARG A 1 89 ? 11.404 -7.110 -11.793 1.00 96.31 89 ARG A N 1
ATOM 722 C CA . ARG A 1 89 ? 11.522 -7.975 -12.975 1.00 96.31 89 ARG A CA 1
ATOM 723 C C . ARG A 1 89 ? 11.368 -9.446 -12.606 1.00 96.31 89 ARG A C 1
ATOM 725 O O . ARG A 1 89 ? 10.634 -10.136 -13.302 1.00 96.31 89 ARG A O 1
ATOM 732 N N . ALA A 1 90 ? 12.018 -9.897 -11.532 1.00 97.00 90 ALA A N 1
ATOM 733 C CA . ALA A 1 90 ? 11.907 -11.271 -11.040 1.00 97.00 90 ALA A CA 1
ATOM 734 C C . ALA A 1 90 ? 10.462 -11.629 -10.652 1.00 97.00 90 ALA A C 1
ATOM 736 O O . ALA A 1 90 ? 9.985 -12.701 -10.999 1.00 97.00 90 ALA A O 1
ATOM 737 N N . ALA A 1 91 ? 9.744 -10.687 -10.038 1.00 96.62 91 ALA A N 1
ATOM 738 C CA . ALA A 1 91 ? 8.330 -10.808 -9.700 1.00 96.62 91 ALA A CA 1
ATOM 739 C C . ALA A 1 91 ? 7.389 -10.803 -10.923 1.00 96.62 91 ALA A C 1
ATOM 741 O O . ALA A 1 91 ? 6.200 -11.054 -10.780 1.00 96.62 91 ALA A O 1
ATOM 742 N N . GLY A 1 92 ? 7.863 -10.438 -12.122 1.00 96.31 92 GLY A N 1
ATOM 743 C CA . GLY A 1 92 ? 6.984 -10.212 -13.278 1.00 96.31 92 GLY A CA 1
ATOM 744 C C . GLY A 1 92 ? 6.096 -8.963 -13.148 1.00 96.31 92 GLY A C 1
ATOM 745 O O . GLY A 1 92 ? 5.119 -8.805 -13.876 1.00 96.31 92 GLY A O 1
ATOM 746 N N . ALA A 1 93 ? 6.440 -8.038 -12.249 1.00 96.69 93 ALA A N 1
ATOM 747 C CA . ALA A 1 93 ? 5.635 -6.864 -11.916 1.00 96.69 93 ALA A CA 1
ATOM 748 C C . ALA A 1 93 ? 5.880 -5.646 -12.834 1.00 96.69 93 ALA A C 1
ATOM 750 O O . ALA A 1 93 ? 5.271 -4.592 -12.637 1.00 96.69 93 ALA A O 1
ATOM 751 N N . VAL A 1 94 ? 6.785 -5.737 -13.815 1.00 95.69 94 VAL A N 1
ATOM 752 C CA . VAL A 1 94 ? 7.222 -4.594 -14.639 1.00 95.69 94 VAL A CA 1
ATOM 753 C C . VAL A 1 94 ? 6.356 -4.405 -15.883 1.00 95.69 94 VAL A C 1
ATOM 755 O O . VAL A 1 94 ? 6.285 -5.269 -16.749 1.00 95.69 94 VAL A O 1
ATOM 758 N N . TYR A 1 95 ? 5.816 -3.198 -16.037 1.00 93.31 95 TYR A N 1
ATOM 759 C CA . TYR A 1 95 ? 5.055 -2.747 -17.198 1.00 93.31 95 TYR A CA 1
ATOM 760 C C . TYR A 1 95 ? 5.818 -1.630 -17.907 1.00 93.31 95 TYR A C 1
ATOM 762 O O . TYR A 1 95 ? 6.160 -0.607 -17.310 1.00 93.31 95 TYR A O 1
ATOM 770 N N . LYS A 1 96 ? 6.079 -1.807 -19.203 1.00 90.00 96 LYS A N 1
ATOM 771 C CA . LYS A 1 96 ? 6.659 -0.766 -20.058 1.00 90.00 96 LYS A CA 1
ATOM 772 C C . LYS A 1 96 ? 5.544 -0.140 -20.885 1.00 90.00 96 LYS A C 1
ATOM 774 O O . LYS A 1 96 ? 4.884 -0.839 -21.642 1.00 90.00 96 LYS A O 1
ATOM 779 N N . ILE A 1 97 ? 5.338 1.164 -20.729 1.00 86.00 97 ILE A N 1
ATOM 780 C CA . ILE A 1 97 ? 4.321 1.922 -21.464 1.00 86.00 97 ILE A CA 1
ATOM 781 C C . ILE A 1 97 ? 5.015 3.015 -22.273 1.00 86.00 97 ILE A C 1
ATOM 783 O O . ILE A 1 97 ? 5.746 3.825 -21.706 1.00 86.00 97 ILE A O 1
ATOM 787 N N . GLY A 1 98 ? 4.766 3.061 -23.578 1.00 76.81 98 GLY A N 1
ATOM 788 C CA . GLY A 1 98 ? 5.311 4.068 -24.492 1.00 76.81 98 GLY A CA 1
ATOM 789 C C . GLY A 1 98 ? 6.026 3.449 -25.689 1.00 76.81 98 GLY A C 1
ATOM 790 O O . GLY A 1 98 ? 6.391 2.274 -25.666 1.00 76.81 98 GLY A O 1
ATOM 791 N N . ASP A 1 99 ? 6.204 4.256 -26.729 1.00 74.19 99 ASP A N 1
ATOM 792 C CA . ASP A 1 99 ? 6.939 3.900 -27.938 1.00 74.19 99 ASP A CA 1
ATOM 793 C C . ASP A 1 99 ? 8.432 4.267 -27.821 1.00 74.19 99 ASP A C 1
ATOM 795 O O . ASP A 1 99 ? 8.918 4.724 -26.777 1.00 74.19 99 ASP A O 1
ATOM 799 N N . SER A 1 100 ? 9.175 4.051 -28.908 1.00 60.03 100 SER A N 1
ATOM 800 C CA . SER A 1 100 ? 10.634 4.180 -29.000 1.00 60.03 100 SER A CA 1
ATOM 801 C C . SER A 1 100 ? 11.206 5.542 -28.573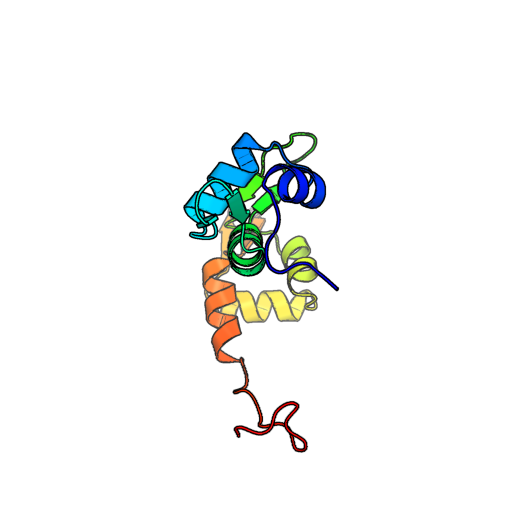 1.00 60.03 100 SER A C 1
ATOM 803 O O . SER A 1 100 ? 12.417 5.646 -28.394 1.00 60.03 100 SER A O 1
ATOM 805 N N . LYS A 1 101 ? 10.381 6.586 -28.392 1.00 64.75 101 LYS A N 1
ATOM 806 C CA . LYS A 1 101 ? 10.824 7.932 -27.986 1.00 64.75 101 LYS A CA 1
ATOM 807 C C . LYS A 1 101 ? 10.741 8.200 -26.480 1.00 64.75 101 LYS A C 1
ATOM 809 O O . LYS A 1 101 ? 11.246 9.225 -26.027 1.00 64.75 101 LYS A O 1
ATOM 814 N N . GLY A 1 102 ? 10.155 7.304 -25.680 1.00 58.38 102 GLY A N 1
ATOM 815 C CA . GLY A 1 102 ? 10.115 7.498 -24.229 1.00 58.38 102 GLY A CA 1
ATOM 816 C C . GLY A 1 102 ? 9.283 6.473 -23.472 1.00 58.38 102 GLY A C 1
ATOM 817 O O . GLY A 1 102 ? 8.188 6.782 -23.001 1.00 58.38 102 GLY A O 1
ATOM 818 N N . SER A 1 103 ? 9.824 5.270 -23.274 1.00 72.50 103 SER A N 1
ATOM 819 C CA . SER A 1 103 ? 9.172 4.251 -22.450 1.00 72.50 103 SER A CA 1
ATOM 820 C C . SER A 1 103 ? 9.160 4.654 -20.970 1.00 72.50 103 SER A C 1
ATOM 822 O O . SER A 1 103 ? 10.213 4.824 -20.348 1.00 72.50 103 SER A O 1
ATOM 824 N N . LYS A 1 104 ? 7.972 4.762 -20.377 1.00 84.88 104 LYS A N 1
ATOM 825 C CA . LYS A 1 104 ? 7.777 4.859 -18.928 1.00 84.88 104 LYS A CA 1
ATOM 826 C C . LYS A 1 104 ? 7.692 3.455 -18.341 1.00 84.88 104 LYS A C 1
ATOM 828 O O . LYS A 1 104 ? 6.979 2.600 -18.860 1.00 84.88 104 LYS A O 1
ATOM 833 N N . VAL A 1 105 ? 8.404 3.233 -17.242 1.00 89.75 105 VAL A N 1
ATOM 834 C CA . VAL A 1 105 ? 8.354 1.973 -16.496 1.00 89.75 105 VAL A CA 1
ATOM 835 C C . VAL A 1 105 ? 7.442 2.147 -15.292 1.00 89.75 105 VAL A C 1
ATOM 837 O O . VAL A 1 105 ? 7.680 3.020 -14.450 1.00 89.75 105 VAL A O 1
ATOM 840 N N . LEU A 1 106 ? 6.411 1.315 -15.231 1.00 93.25 106 LEU A N 1
ATOM 841 C CA . LEU A 1 106 ? 5.515 1.172 -14.096 1.00 93.25 106 LEU A CA 1
ATOM 842 C C . LEU A 1 106 ? 5.723 -0.196 -13.455 1.00 93.25 106 LEU A C 1
ATOM 844 O O . LEU A 1 106 ? 6.043 -1.167 -14.137 1.00 93.25 106 LEU A O 1
ATOM 848 N N . ILE A 1 107 ? 5.539 -0.263 -12.146 1.00 94.75 107 ILE A N 1
ATOM 849 C CA . ILE A 1 107 ? 5.615 -1.496 -11.370 1.00 94.75 107 ILE A CA 1
ATOM 850 C C . ILE A 1 107 ? 4.256 -1.710 -10.732 1.00 94.75 107 ILE A C 1
ATOM 852 O O . ILE A 1 107 ? 3.724 -0.799 -10.096 1.00 94.75 107 ILE A O 1
ATOM 856 N N . ARG A 1 108 ? 3.687 -2.888 -10.963 1.00 94.44 108 ARG A N 1
ATOM 857 C CA . ARG A 1 108 ? 2.418 -3.317 -10.393 1.00 94.44 108 ARG A CA 1
ATOM 858 C C . ARG A 1 108 ? 2.656 -3.796 -8.950 1.00 94.44 108 ARG A C 1
ATOM 860 O O . ARG A 1 108 ? 3.472 -4.686 -8.742 1.00 94.44 108 ARG A O 1
ATOM 867 N N . LEU A 1 109 ? 1.990 -3.170 -7.977 1.00 91.44 109 LEU A N 1
ATOM 868 C CA . LEU A 1 109 ? 2.300 -3.361 -6.551 1.00 91.44 109 LEU A CA 1
ATOM 869 C C . LEU A 1 109 ? 1.834 -4.709 -5.992 1.00 91.44 109 LEU A C 1
ATOM 871 O O . LEU A 1 109 ? 2.616 -5.363 -5.321 1.00 91.44 109 LEU A O 1
ATOM 875 N N . ASP A 1 110 ? 0.618 -5.153 -6.308 1.00 90.81 110 ASP A N 1
ATOM 876 C CA . ASP A 1 110 ? 0.056 -6.416 -5.796 1.00 90.81 110 ASP A CA 1
ATOM 877 C C . ASP A 1 110 ? 0.933 -7.633 -6.147 1.00 90.81 110 ASP 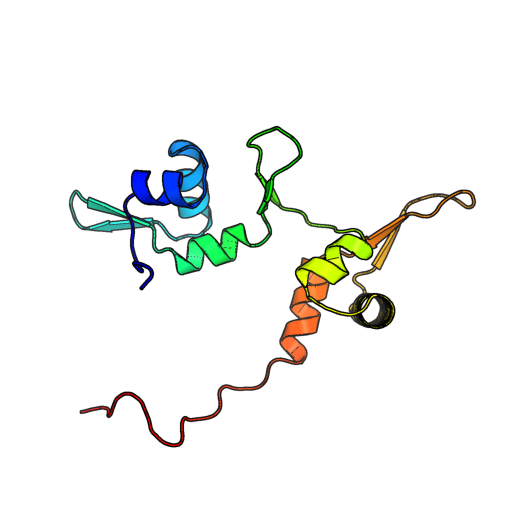A C 1
ATOM 879 O O . ASP A 1 110 ? 1.279 -8.420 -5.272 1.00 90.81 110 ASP A O 1
ATOM 883 N N . VAL A 1 111 ? 1.384 -7.724 -7.400 1.00 94.50 111 VAL A N 1
ATOM 884 C CA . VAL A 1 111 ? 2.315 -8.768 -7.867 1.00 94.50 111 VAL A CA 1
ATOM 885 C C . VAL A 1 111 ? 3.672 -8.680 -7.158 1.00 94.50 111 VAL A C 1
ATOM 887 O O . VAL A 1 111 ? 4.300 -9.696 -6.870 1.00 94.50 111 VAL A O 1
ATOM 890 N N . PHE A 1 112 ? 4.151 -7.465 -6.884 1.00 95.19 112 PHE A N 1
ATOM 891 C CA . PHE A 1 112 ? 5.418 -7.274 -6.182 1.00 95.19 112 PHE A CA 1
ATOM 892 C C . PHE A 1 112 ? 5.315 -7.652 -4.697 1.00 95.19 112 PHE A C 1
ATOM 894 O O . PHE A 1 112 ? 6.228 -8.284 -4.174 1.00 95.19 112 PHE A O 1
ATOM 901 N N . ASP A 1 113 ? 4.212 -7.313 -4.030 1.00 92.50 113 ASP A N 1
ATOM 902 C CA . ASP A 1 113 ? 3.961 -7.670 -2.630 1.00 92.50 113 ASP A CA 1
ATOM 903 C C . ASP A 1 113 ? 3.862 -9.189 -2.448 1.00 92.50 113 ASP A C 1
ATOM 905 O O . ASP A 1 113 ? 4.493 -9.744 -1.550 1.00 92.50 113 ASP A O 1
ATOM 909 N N . GLU A 1 114 ? 3.150 -9.882 -3.342 1.00 94.25 114 GLU A N 1
ATOM 910 C CA . GLU A 1 114 ? 3.069 -11.349 -3.334 1.00 94.25 114 GLU A CA 1
ATOM 911 C C . GLU A 1 114 ? 4.453 -12.003 -3.491 1.00 94.25 114 GLU A C 1
ATOM 913 O O . GLU A 1 114 ? 4.764 -12.993 -2.827 1.00 94.25 114 GLU A O 1
ATOM 918 N N . TYR A 1 115 ? 5.324 -11.418 -4.318 1.00 95.88 115 TYR A N 1
ATOM 919 C CA . TYR A 1 115 ? 6.716 -11.850 -4.436 1.00 95.88 115 TYR A CA 1
ATOM 920 C C . TYR A 1 115 ? 7.514 -11.616 -3.142 1.00 95.88 115 TYR A C 1
ATOM 922 O O . TYR A 1 115 ? 8.312 -12.466 -2.753 1.00 95.88 115 TYR A O 1
ATOM 930 N N . MET A 1 116 ? 7.294 -10.497 -2.446 1.00 93.81 116 MET A N 1
ATOM 931 C CA . MET A 1 116 ? 7.989 -10.187 -1.191 1.00 93.81 116 MET A CA 1
ATOM 932 C C . MET A 1 116 ? 7.616 -11.145 -0.052 1.00 93.81 116 MET A C 1
ATOM 934 O O . MET A 1 116 ? 8.494 -11.519 0.728 1.00 93.81 116 MET A O 1
ATOM 938 N N . GLU A 1 117 ? 6.361 -11.598 0.023 1.00 92.75 117 GLU A N 1
ATOM 939 C CA . GLU A 1 117 ? 5.917 -12.556 1.051 1.00 92.75 117 GLU A CA 1
ATOM 940 C C . GLU A 1 117 ? 6.666 -13.899 0.985 1.00 92.75 117 GLU A C 1
ATOM 942 O O . GLU A 1 117 ? 6.780 -14.589 1.996 1.00 92.75 117 GLU A O 1
ATOM 947 N N . GLN A 1 118 ? 7.264 -14.255 -0.158 1.00 92.94 118 GLN A N 1
ATOM 948 C CA . GLN A 1 118 ? 8.094 -15.462 -0.289 1.00 92.94 118 GLN A CA 1
ATOM 949 C C . GLN A 1 118 ? 9.387 -15.392 0.537 1.00 92.94 118 GLN A C 1
ATOM 951 O O . GLN A 1 118 ? 9.943 -16.426 0.902 1.00 92.94 118 GLN A O 1
ATOM 956 N N . PHE A 1 119 ? 9.866 -14.182 0.843 1.00 92.19 119 PHE A N 1
ATOM 957 C CA . PHE A 1 119 ? 11.064 -13.947 1.655 1.00 92.19 119 PHE A CA 1
ATOM 958 C C . PHE A 1 119 ? 10.743 -13.744 3.138 1.00 92.19 119 PHE A C 1
ATOM 960 O O . PHE A 1 119 ? 11.646 -13.481 3.932 1.00 92.19 119 PHE A O 1
ATOM 967 N N . ARG A 1 120 ? 9.466 -13.831 3.528 1.00 91.50 120 ARG A N 1
ATOM 968 C CA . ARG A 1 120 ? 9.045 -13.651 4.913 1.00 91.50 120 ARG A CA 1
ATOM 969 C C . ARG A 1 120 ? 9.541 -14.809 5.775 1.00 91.50 120 ARG A C 1
ATOM 971 O O . ARG A 1 120 ? 9.160 -15.962 5.580 1.00 91.50 120 ARG A O 1
ATOM 978 N N . GLU A 1 121 ? 10.352 -14.490 6.776 1.00 90.44 121 GLU A N 1
ATOM 979 C CA . GLU A 1 121 ? 10.773 -15.467 7.775 1.00 90.44 121 GLU A CA 1
ATOM 980 C C . GLU A 1 121 ? 9.611 -15.844 8.703 1.00 90.44 121 GLU A C 1
ATOM 982 O O . GLU A 1 121 ? 8.733 -15.031 9.019 1.00 90.44 121 GLU A O 1
ATOM 987 N N . LYS A 1 122 ? 9.602 -17.103 9.154 1.00 86.94 122 LYS A N 1
ATOM 988 C CA . LYS A 1 122 ? 8.631 -17.551 10.155 1.00 86.94 122 LYS A CA 1
ATOM 989 C C . LYS A 1 122 ? 8.899 -16.834 11.482 1.00 86.94 122 LYS A C 1
ATOM 991 O O . LYS A 1 122 ? 10.064 -16.619 11.816 1.00 86.94 122 LYS A O 1
ATOM 996 N N . PRO A 1 123 ? 7.853 -16.506 12.261 1.00 84.31 123 PRO A N 1
ATOM 997 C CA . PRO A 1 123 ? 8.039 -15.979 13.604 1.00 84.31 123 PRO A CA 1
ATOM 998 C C . PRO A 1 123 ? 8.935 -16.917 14.415 1.00 84.31 123 PRO A C 1
ATOM 1000 O O . PRO A 1 123 ? 8.667 -18.115 14.500 1.00 84.31 123 PRO A O 1
ATOM 1003 N N . VAL A 1 124 ? 10.007 -16.373 14.981 1.00 84.31 124 VAL A N 1
ATOM 1004 C CA . VAL A 1 124 ? 10.881 -17.109 15.894 1.00 84.31 124 VAL A CA 1
ATOM 1005 C C . VAL A 1 124 ? 10.317 -16.958 17.299 1.00 84.31 124 VAL A C 1
ATOM 1007 O O . VAL A 1 124 ? 9.969 -15.850 17.713 1.00 84.31 124 VAL A O 1
ATOM 1010 N N . GLU A 1 125 ? 10.222 -18.065 18.035 1.00 80.31 125 GLU A N 1
ATOM 1011 C CA . GLU A 1 125 ? 9.785 -18.028 19.427 1.00 80.31 125 GLU A CA 1
ATOM 1012 C C . GLU A 1 125 ? 10.699 -17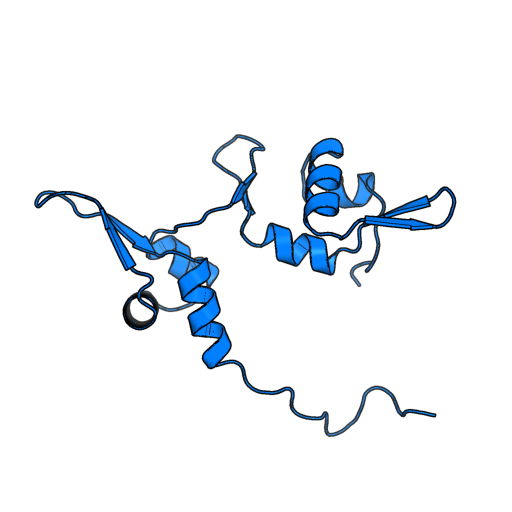.127 20.261 1.00 80.31 125 GLU A C 1
ATOM 1014 O O . GLU A 1 125 ? 11.931 -17.153 20.163 1.00 80.31 125 GLU A O 1
ATOM 1019 N N . MET A 1 126 ? 10.083 -16.302 21.102 1.00 77.94 126 MET A N 1
ATOM 1020 C CA . MET A 1 126 ? 10.828 -15.438 22.002 1.00 77.94 126 MET A CA 1
ATOM 1021 C C . MET A 1 126 ? 11.526 -16.297 23.056 1.00 77.94 126 MET A C 1
ATOM 1023 O O . MET A 1 126 ? 10.875 -17.061 23.761 1.00 77.94 126 MET A O 1
ATOM 1027 N N . LYS A 1 127 ? 12.839 -16.100 23.247 1.00 79.19 127 LYS A N 1
ATOM 1028 C CA . LYS A 1 127 ? 13.593 -16.745 24.344 1.00 79.19 127 LYS A CA 1
ATOM 1029 C C . LYS A 1 127 ? 12.968 -16.489 25.723 1.00 79.19 127 LYS A C 1
ATOM 1031 O O . LYS A 1 127 ? 13.104 -17.306 26.627 1.00 79.19 127 LYS A O 1
ATOM 1036 N N . HIS A 1 128 ? 12.290 -15.352 25.870 1.00 80.06 128 HIS A N 1
ATOM 1037 C CA . HIS A 1 128 ? 11.526 -14.978 27.053 1.00 80.06 128 HIS A CA 1
ATOM 1038 C C . HIS A 1 128 ? 10.112 -14.569 26.613 1.00 80.06 128 HIS A C 1
ATOM 1040 O O . HIS A 1 128 ? 9.930 -13.429 26.176 1.00 80.06 128 HIS A O 1
ATOM 1046 N N . PRO A 1 129 ? 9.129 -15.487 26.666 1.00 75.44 129 PRO A N 1
ATOM 1047 C CA . PRO A 1 129 ? 7.748 -15.192 26.302 1.00 75.44 129 PRO A CA 1
ATOM 1048 C C . PRO A 1 129 ? 7.187 -14.056 27.161 1.00 75.44 129 PRO A C 1
ATOM 1050 O O . PRO A 1 129 ? 7.382 -14.031 28.376 1.00 75.44 129 PRO A O 1
ATOM 1053 N N . LEU A 1 130 ? 6.490 -13.111 26.528 1.00 75.31 130 LEU A N 1
ATOM 1054 C CA . LEU A 1 130 ? 5.884 -11.960 27.210 1.00 75.31 130 LEU A CA 1
ATOM 1055 C C . LEU A 1 130 ? 4.653 -12.339 28.049 1.00 75.31 130 LEU A C 1
ATOM 1057 O O . LEU A 1 130 ? 4.223 -11.556 28.892 1.00 75.31 130 LEU A O 1
ATOM 1061 N N . TRP A 1 131 ? 4.099 -13.529 27.831 1.00 72.06 131 TRP A N 1
ATOM 1062 C CA . TRP A 1 131 ? 3.030 -14.122 28.622 1.00 72.06 131 TRP A CA 1
ATOM 1063 C C . TRP A 1 131 ? 3.353 -15.599 28.853 1.00 72.06 131 TRP A C 1
ATOM 1065 O O . TRP A 1 131 ? 3.880 -16.271 27.964 1.00 72.06 131 TRP A O 1
ATOM 1075 N N . LYS A 1 132 ? 3.059 -16.093 30.056 1.00 58.44 132 LYS A N 1
ATOM 1076 C CA . LYS A 1 132 ? 2.927 -17.528 30.308 1.00 58.44 132 LYS A CA 1
ATOM 1077 C C . LYS A 1 132 ? 1.450 -17.859 30.125 1.00 58.44 132 LYS A C 1
ATOM 1079 O O . LYS A 1 132 ? 0.614 -17.084 30.580 1.00 58.44 132 LYS A O 1
ATOM 1084 N N . GLU A 1 133 ? 1.142 -18.933 29.408 1.00 59.38 133 GLU A N 1
ATOM 1085 C CA . GLU A 1 133 ? -0.196 -19.518 29.503 1.00 59.38 133 GLU A CA 1
ATOM 1086 C C . GLU A 1 133 ? -0.356 -20.046 30.939 1.00 59.38 133 GLU A C 1
ATOM 1088 O O . GLU A 1 133 ? 0.569 -20.689 31.448 1.00 59.38 133 GLU A O 1
ATOM 1093 N N . ASP A 1 134 ? -1.452 -19.661 31.602 1.00 56.84 134 ASP A N 1
ATOM 1094 C CA . ASP A 1 134 ? -1.836 -20.145 32.937 1.00 56.84 134 ASP A CA 1
ATOM 1095 C C . ASP A 1 134 ? -2.293 -21.612 32.886 1.00 56.84 134 ASP A C 1
ATOM 1097 O O . ASP A 1 134 ? -3.016 -21.975 31.925 1.00 56.84 134 ASP A O 1
#

Sequence (134 aa):
MMKRFVRYEEAAQYFGIDETLIVAYAKAAGAVYQLSKIRLIKIEPLEDYMKHLTKVGRSSKLIQRKFVRVGEGTLIYNIGRNRFIEMARAAGAVYKIGDSKGSKVLIRLDVFDEYMEQFREKPVEMKHPLWKED

Foldseek 3Di:
DDDQKDALVVQCVVVVHDSVVLVVLQVVLVQWDDDPPGIIGGVVSSCVSCLQFDQDDPDNHTDRPQKDFLVVVCVSVVHDSVVSVVLLVVLVQWDWDDDPVDTTIIGGVVSSVVSVVVVDDDDDDDPDDPDDDD

pLDDT: mean 84.18, std 12.17, range [47.75, 97.0]

Secondary structure (DSSP, 8-state):
---SEE-HHHHHHHHTS-HHHHHHHHHHTT-EEEETTEEEEEHHHHHHHHTTEEE-TTS--EEE-SEEEHHHHHHHTT--HHHHHHHHHHTT-EEEES-TT-PEEEEEHHHHHHHHHTTPPPPPPPSS-SS---

InterPro domains:
  IPR045591 Protein of unknown function DUF6462 [PF20063] (3-51)
  IPR045591 Protein of unknown function DUF6462 [PF20063] (65-119)

Radius of gyration: 19.39 Å; chains: 1; bounding box: 44×39×62 Å